Protein AF-A0A959JZF6-F1 (afdb_monomer_lite)

Radius of gyration: 12.71 Å; chains: 1; bounding box: 42×20×28 Å

Structure (mmCIF, N/CA/C/O backbone):
data_AF-A0A959JZF6-F1
#
_entry.id   AF-A0A959JZF6-F1
#
loop_
_atom_site.group_PDB
_atom_site.id
_atom_site.type_symbol
_atom_site.label_atom_id
_atom_site.label_alt_id
_atom_site.label_comp_id
_atom_site.label_asym_id
_atom_site.label_entity_id
_atom_site.label_seq_id
_atom_site.pdbx_PDB_ins_code
_atom_site.Cartn_x
_atom_site.Cartn_y
_atom_site.Cartn_z
_atom_site.occupancy
_atom_site.B_iso_or_equiv
_atom_site.auth_seq_id
_atom_site.auth_comp_id
_atom_site.auth_asym_id
_atom_site.auth_atom_id
_atom_site.pdbx_PDB_model_num
ATOM 1 N N . MET A 1 1 ? -30.103 7.451 -3.116 1.00 41.91 1 MET A N 1
ATOM 2 C CA . MET A 1 1 ? -29.171 6.517 -2.437 1.00 41.91 1 MET A CA 1
ATOM 3 C C . MET A 1 1 ? -27.735 7.002 -2.609 1.00 41.91 1 MET A C 1
ATOM 5 O O . MET A 1 1 ? -27.121 6.734 -3.634 1.00 41.91 1 MET A O 1
ATOM 9 N N . MET A 1 2 ? -27.181 7.733 -1.639 1.00 41.53 2 MET A N 1
ATOM 10 C CA . MET A 1 2 ? -25.742 8.025 -1.640 1.00 41.53 2 MET A CA 1
ATOM 11 C C . MET A 1 2 ? -25.003 6.763 -1.193 1.00 41.53 2 MET A C 1
ATOM 13 O O . MET A 1 2 ? -25.039 6.400 -0.017 1.00 41.53 2 MET A O 1
ATOM 17 N N . ARG A 1 3 ? -24.356 6.060 -2.129 1.00 49.72 3 ARG A N 1
ATOM 18 C CA . ARG A 1 3 ? -23.447 4.964 -1.779 1.00 49.72 3 ARG A CA 1
ATOM 19 C C . ARG A 1 3 ? -22.342 5.557 -0.909 1.00 49.72 3 ARG A C 1
ATOM 21 O O . ARG A 1 3 ? -21.547 6.357 -1.397 1.00 49.72 3 ARG A O 1
ATOM 28 N N . LYS A 1 4 ? -22.291 5.188 0.376 1.00 53.16 4 LYS A N 1
ATOM 29 C CA . LYS A 1 4 ? -21.141 5.496 1.233 1.00 53.16 4 LYS A CA 1
ATOM 30 C C . LYS A 1 4 ? -19.923 4.859 0.571 1.00 53.16 4 LYS A C 1
ATOM 32 O O . LYS A 1 4 ? -19.732 3.648 0.649 1.00 53.16 4 LYS A O 1
ATOM 37 N N . ARG A 1 5 ? -19.138 5.657 -0.158 1.00 58.56 5 ARG A N 1
ATOM 38 C CA . ARG A 1 5 ? -17.901 5.184 -0.774 1.00 58.56 5 ARG A CA 1
ATOM 39 C C . ARG A 1 5 ? -16.990 4.783 0.378 1.00 58.56 5 ARG A C 1
ATOM 41 O O . ARG A 1 5 ? -16.616 5.621 1.199 1.00 58.56 5 ARG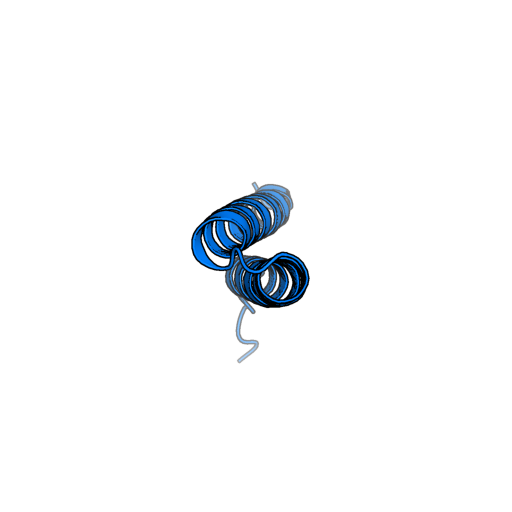 A O 1
ATOM 48 N N . SER A 1 6 ? -16.694 3.495 0.495 1.00 62.81 6 SER A N 1
ATOM 49 C CA . SER A 1 6 ? -15.775 2.996 1.507 1.00 62.81 6 SER A CA 1
ATOM 50 C C . SER A 1 6 ? -14.390 3.570 1.204 1.00 62.81 6 SER A C 1
ATOM 52 O O . SER A 1 6 ? -13.679 3.097 0.322 1.00 62.81 6 SER A O 1
ATOM 54 N N . LYS A 1 7 ? -14.001 4.624 1.934 1.00 73.88 7 LYS A N 1
ATOM 55 C CA . LYS A 1 7 ? -12.697 5.298 1.775 1.00 73.88 7 LYS A CA 1
ATOM 56 C C . LYS A 1 7 ? -11.518 4.327 1.938 1.00 73.88 7 LYS A C 1
ATOM 58 O O . LYS A 1 7 ? -10.465 4.531 1.353 1.00 73.88 7 LYS A O 1
ATOM 63 N N . THR A 1 8 ? -11.740 3.215 2.642 1.00 79.94 8 THR A N 1
ATOM 64 C CA . THR A 1 8 ? -10.796 2.097 2.758 1.00 79.94 8 THR A CA 1
ATOM 65 C C . THR A 1 8 ? -10.498 1.416 1.425 1.00 79.94 8 THR A C 1
ATOM 67 O O . THR A 1 8 ? -9.335 1.181 1.128 1.00 79.94 8 THR A O 1
ATOM 70 N N . GLY A 1 9 ? -11.514 1.151 0.595 1.00 86.19 9 GLY A N 1
ATOM 71 C CA . GLY A 1 9 ? -11.301 0.539 -0.721 1.00 86.19 9 GLY A CA 1
ATOM 72 C C . GLY A 1 9 ? -10.525 1.458 -1.665 1.00 86.19 9 GLY A C 1
ATOM 73 O O . GLY A 1 9 ? -9.699 0.990 -2.439 1.00 86.19 9 GLY A O 1
ATOM 74 N N . LEU A 1 10 ? -10.731 2.774 -1.541 1.00 87.56 10 LEU A N 1
ATOM 75 C CA . LEU A 1 10 ? -9.970 3.771 -2.294 1.00 87.56 10 LEU A CA 1
ATOM 76 C C . LEU A 1 10 ? -8.494 3.816 -1.862 1.00 87.56 10 LEU A C 1
ATOM 78 O O . LEU A 1 10 ? -7.619 3.887 -2.718 1.00 87.56 10 LEU A O 1
ATOM 82 N N . GLY A 1 11 ? -8.217 3.722 -0.556 1.00 91.12 11 GLY A N 1
ATOM 83 C CA . GLY A 1 11 ? -6.848 3.644 -0.034 1.00 91.12 11 GLY A CA 1
ATOM 84 C C . GLY A 1 11 ? -6.104 2.401 -0.523 1.00 91.12 11 GLY A C 1
ATOM 85 O O . GLY A 1 11 ? -4.975 2.510 -0.990 1.00 91.12 11 GLY A O 1
ATOM 86 N N . ILE A 1 12 ? -6.757 1.235 -0.497 1.00 92.62 12 ILE A N 1
ATOM 87 C CA . ILE A 1 12 ? -6.176 -0.020 -0.999 1.00 92.62 12 ILE A CA 1
ATOM 88 C C . ILE A 1 12 ? -5.902 0.068 -2.506 1.00 92.62 12 ILE A C 1
ATOM 90 O O . ILE A 1 12 ? -4.805 -0.269 -2.934 1.00 92.62 12 ILE A O 1
ATOM 94 N N . ALA A 1 13 ? -6.850 0.569 -3.306 1.00 93.38 13 ALA A N 1
ATOM 95 C CA . ALA A 1 13 ? -6.659 0.722 -4.751 1.00 93.38 13 ALA A CA 1
ATOM 96 C C . ALA A 1 13 ? -5.481 1.657 -5.089 1.00 93.38 13 ALA A C 1
ATOM 98 O O . ALA A 1 13 ? -4.673 1.338 -5.960 1.00 93.38 13 ALA A O 1
ATOM 99 N N . ALA A 1 14 ? -5.346 2.773 -4.365 1.00 93.44 14 ALA A N 1
ATOM 100 C CA . ALA A 1 14 ? -4.205 3.676 -4.510 1.00 93.44 14 ALA A CA 1
ATOM 101 C C . ALA A 1 14 ? -2.881 2.995 -4.120 1.00 93.44 14 ALA A C 1
ATOM 103 O O . ALA A 1 14 ? -1.894 3.096 -4.846 1.00 93.44 14 ALA A O 1
ATOM 104 N N . GLY A 1 15 ? -2.875 2.253 -3.010 1.00 94.50 15 GLY A N 1
ATOM 105 C CA . GLY A 1 15 ? -1.719 1.486 -2.551 1.00 94.50 15 GLY A CA 1
ATOM 106 C C . GLY A 1 15 ? -1.265 0.415 -3.546 1.00 94.50 15 GLY A C 1
ATOM 107 O O . GLY A 1 15 ? -0.072 0.294 -3.806 1.00 94.50 15 GLY A O 1
ATOM 108 N N . ILE A 1 16 ? -2.206 -0.308 -4.163 1.00 96.31 16 ILE A N 1
ATOM 109 C CA . ILE A 1 16 ? -1.919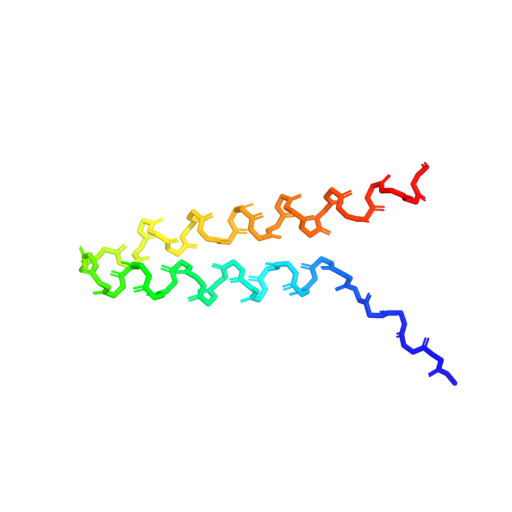 -1.290 -5.221 1.00 96.31 16 ILE A CA 1
ATOM 110 C C . ILE A 1 16 ? -1.310 -0.604 -6.445 1.00 96.31 16 ILE A C 1
ATOM 112 O O . ILE A 1 16 ? -0.305 -1.087 -6.960 1.00 96.31 16 ILE A O 1
ATOM 116 N N . GLY A 1 17 ? -1.874 0.519 -6.900 1.00 96.44 17 GLY A N 1
ATOM 117 C CA . GLY A 1 17 ? -1.353 1.247 -8.061 1.00 96.44 17 GLY A CA 1
ATOM 118 C C . GLY A 1 17 ? 0.092 1.712 -7.862 1.00 96.44 17 GLY A C 1
ATOM 119 O O . GLY A 1 17 ? 0.946 1.456 -8.709 1.00 96.44 17 GLY A O 1
ATOM 120 N N . ILE A 1 18 ? 0.383 2.320 -6.707 1.00 96.31 18 ILE A N 1
ATOM 121 C CA . ILE A 1 18 ? 1.733 2.790 -6.360 1.00 96.31 18 ILE A CA 1
ATOM 122 C C . ILE A 1 18 ? 2.691 1.606 -6.168 1.00 96.31 18 ILE A C 1
ATOM 124 O O . ILE A 1 18 ? 3.770 1.588 -6.754 1.00 96.31 18 ILE A O 1
ATOM 128 N N . GLY A 1 19 ? 2.292 0.596 -5.389 1.00 96.44 19 GLY A N 1
ATOM 129 C CA . GLY A 1 19 ? 3.116 -0.586 -5.123 1.00 96.44 19 GLY A CA 1
ATOM 130 C C . GLY A 1 19 ? 3.436 -1.384 -6.387 1.00 96.44 19 GLY A C 1
ATOM 131 O O . GLY A 1 19 ? 4.551 -1.870 -6.538 1.00 96.44 19 GLY A O 1
ATOM 132 N N . THR A 1 20 ? 2.499 -1.455 -7.335 1.00 96.88 20 THR A N 1
ATOM 133 C CA . THR A 1 20 ? 2.724 -2.105 -8.633 1.00 96.88 20 THR A CA 1
ATOM 134 C C . THR A 1 20 ? 3.685 -1.294 -9.498 1.00 96.88 20 THR A C 1
ATOM 136 O O . THR A 1 20 ? 4.608 -1.871 -10.061 1.00 96.88 20 THR A O 1
ATOM 139 N N . ALA A 1 21 ? 3.533 0.034 -9.572 1.00 97.00 21 ALA A N 1
ATOM 140 C CA . ALA A 1 21 ? 4.440 0.883 -10.346 1.00 97.00 21 ALA A CA 1
ATOM 141 C C . ALA A 1 21 ? 5.892 0.789 -9.840 1.00 97.00 21 ALA A C 1
ATOM 143 O O . ALA A 1 21 ? 6.813 0.611 -10.635 1.00 97.00 21 ALA A O 1
ATOM 144 N N . ILE A 1 22 ? 6.090 0.840 -8.518 1.00 96.94 22 ILE A N 1
ATOM 145 C CA . ILE A 1 22 ? 7.418 0.699 -7.901 1.00 96.94 22 ILE A CA 1
ATOM 146 C C . ILE A 1 22 ? 7.935 -0.737 -8.051 1.00 96.94 22 ILE A C 1
ATOM 148 O O . ILE A 1 22 ? 9.102 -0.943 -8.377 1.00 96.94 22 ILE A O 1
ATOM 152 N N . GLY A 1 23 ? 7.075 -1.735 -7.855 1.00 97.12 23 GLY A N 1
ATOM 153 C CA . GLY A 1 23 ? 7.427 -3.145 -7.998 1.00 97.12 23 GLY A CA 1
ATOM 154 C C . GLY A 1 23 ? 7.898 -3.503 -9.404 1.00 97.12 23 GLY A C 1
ATOM 155 O O . GLY A 1 23 ? 8.878 -4.224 -9.543 1.00 97.12 23 GLY A O 1
ATOM 156 N N . VAL A 1 24 ? 7.254 -2.951 -10.436 1.00 96.81 24 VAL A N 1
ATOM 157 C CA . VAL A 1 24 ? 7.686 -3.096 -11.835 1.00 96.81 24 VAL A CA 1
ATOM 158 C C . VAL A 1 24 ? 8.999 -2.350 -12.078 1.00 96.81 24 VAL A C 1
ATOM 160 O O . VAL A 1 24 ? 9.903 -2.905 -12.687 1.00 96.81 24 VAL A O 1
ATOM 163 N N . ALA A 1 25 ? 9.149 -1.127 -11.561 1.00 97.25 25 ALA A N 1
ATOM 164 C CA . ALA A 1 25 ? 10.380 -0.348 -11.723 1.00 97.25 25 ALA A CA 1
ATOM 165 C C . ALA A 1 25 ? 11.607 -0.965 -11.022 1.00 97.25 25 ALA A C 1
ATOM 167 O O . ALA A 1 25 ? 12.739 -0.643 -11.372 1.00 97.25 25 ALA A O 1
ATOM 168 N N . THR A 1 26 ? 11.389 -1.821 -10.022 1.00 96.62 26 THR A N 1
ATOM 169 C CA . THR A 1 26 ? 12.443 -2.458 -9.213 1.00 96.62 26 THR A CA 1
ATOM 170 C C . THR A 1 26 ? 12.569 -3.963 -9.454 1.00 96.62 26 THR A C 1
ATOM 172 O O . THR A 1 26 ? 13.319 -4.621 -8.736 1.00 96.62 26 THR A O 1
ATOM 175 N N . ASP A 1 27 ? 11.827 -4.513 -10.422 1.00 95.25 27 ASP A N 1
ATOM 176 C CA . ASP A 1 27 ? 11.746 -5.954 -10.713 1.00 95.25 27 ASP A CA 1
ATOM 177 C C . ASP A 1 27 ? 11.380 -6.817 -9.479 1.00 95.25 27 ASP A C 1
ATOM 179 O O . ASP A 1 27 ? 11.690 -8.002 -9.379 1.00 95.25 27 ASP A O 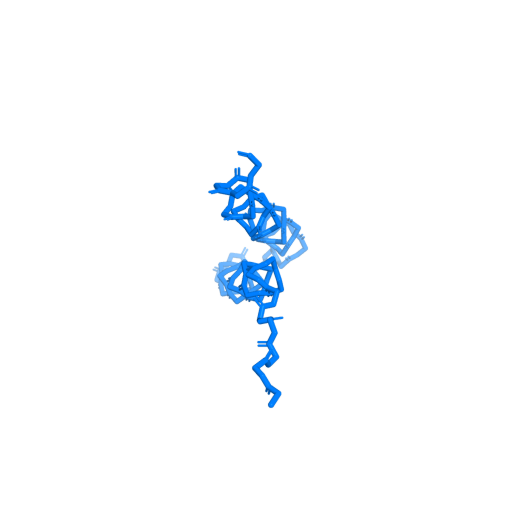1
ATOM 183 N N . ASN A 1 28 ? 10.702 -6.218 -8.492 1.00 96.19 28 ASN A N 1
ATOM 184 C CA . ASN A 1 28 ? 10.320 -6.872 -7.242 1.00 96.19 28 ASN A CA 1
ATOM 185 C C . ASN A 1 28 ? 8.871 -6.551 -6.860 1.00 96.19 28 ASN A C 1
ATOM 187 O O . ASN A 1 28 ? 8.567 -5.870 -5.874 1.00 96.19 28 ASN A O 1
ATOM 191 N N . ILE A 1 29 ? 7.952 -7.066 -7.676 1.00 95.06 29 ILE A N 1
ATOM 192 C CA . ILE A 1 29 ? 6.512 -6.845 -7.517 1.00 95.06 29 ILE A CA 1
ATOM 193 C C . ILE A 1 29 ? 6.000 -7.446 -6.209 1.00 95.06 29 ILE A C 1
ATOM 195 O O . ILE A 1 29 ? 5.201 -6.809 -5.535 1.00 95.06 29 ILE A O 1
ATOM 199 N N . ALA A 1 30 ? 6.460 -8.634 -5.809 1.00 94.94 30 ALA A N 1
ATOM 200 C CA . ALA A 1 30 ? 5.959 -9.303 -4.608 1.00 94.94 30 ALA A CA 1
ATOM 201 C C . ALA A 1 30 ? 6.176 -8.460 -3.338 1.00 94.94 30 ALA A C 1
ATOM 203 O O . ALA A 1 30 ? 5.252 -8.282 -2.537 1.00 94.94 30 ALA A O 1
ATOM 204 N N . LEU A 1 31 ? 7.375 -7.890 -3.184 1.00 96.12 31 LEU A N 1
ATOM 205 C CA . LEU A 1 31 ? 7.721 -7.080 -2.022 1.00 96.12 31 LEU A CA 1
ATOM 206 C C . LEU A 1 31 ? 6.933 -5.764 -2.031 1.00 96.12 31 LEU A C 1
ATOM 208 O O . LEU A 1 31 ? 6.208 -5.475 -1.074 1.00 96.12 31 LEU A O 1
ATOM 212 N N . TRP A 1 32 ? 6.991 -5.010 -3.131 1.00 96.25 32 TRP A N 1
ATOM 213 C CA . TRP A 1 32 ? 6.356 -3.692 -3.218 1.00 96.25 32 TRP A CA 1
ATOM 214 C C . TRP A 1 32 ? 4.829 -3.730 -3.300 1.00 96.25 32 TRP A C 1
ATOM 216 O O . TRP A 1 32 ? 4.177 -2.803 -2.817 1.00 96.25 32 TRP A O 1
ATOM 226 N N . LEU A 1 33 ? 4.235 -4.804 -3.822 1.00 95.62 33 LEU A N 1
ATOM 227 C CA . LEU A 1 33 ? 2.787 -5.002 -3.799 1.00 95.62 33 LEU A CA 1
ATOM 228 C C . LEU A 1 33 ? 2.287 -5.231 -2.369 1.00 95.62 33 LEU A C 1
ATOM 230 O O . LEU A 1 33 ? 1.296 -4.617 -1.973 1.00 95.62 33 LEU A O 1
ATOM 234 N N . SER A 1 34 ? 2.991 -6.046 -1.570 1.00 95.69 34 SER A N 1
ATOM 235 C CA . SER A 1 34 ? 2.635 -6.251 -0.157 1.00 95.69 34 SER A CA 1
ATOM 236 C C . SER A 1 34 ? 2.719 -4.941 0.638 1.00 95.69 34 SER A C 1
ATOM 238 O O . SER A 1 34 ? 1.788 -4.598 1.372 1.00 95.69 34 SER A O 1
ATOM 240 N N . VAL A 1 35 ? 3.780 -4.157 0.406 1.00 95.94 35 VAL A N 1
ATOM 241 C CA . VAL A 1 35 ? 3.987 -2.840 1.022 1.00 95.94 35 VAL A CA 1
ATOM 242 C C . VAL A 1 35 ? 2.896 -1.867 0.585 1.00 95.94 35 VAL A C 1
ATOM 244 O O . VAL A 1 35 ? 2.293 -1.207 1.430 1.00 95.94 35 VAL A O 1
ATOM 247 N N . GLY A 1 36 ? 2.586 -1.810 -0.711 1.00 95.31 36 GLY A N 1
ATOM 248 C CA . GLY A 1 36 ? 1.543 -0.951 -1.266 1.00 95.31 36 GLY A CA 1
ATOM 249 C C . GLY A 1 36 ? 0.161 -1.254 -0.689 1.00 95.31 36 GLY A C 1
ATOM 250 O O . GLY A 1 36 ? -0.548 -0.336 -0.273 1.00 95.31 36 GLY A O 1
ATOM 251 N N . ILE A 1 37 ? -0.209 -2.533 -0.580 1.00 94.50 37 ILE A N 1
ATOM 252 C CA . ILE A 1 37 ? -1.476 -2.957 0.035 1.00 94.50 37 ILE A CA 1
ATOM 253 C C . ILE A 1 37 ? -1.507 -2.591 1.524 1.00 94.50 37 ILE A C 1
ATOM 255 O O . ILE A 1 37 ? -2.505 -2.030 1.983 1.00 94.50 37 ILE A O 1
ATOM 259 N N . ALA A 1 38 ? -0.430 -2.854 2.271 1.00 93.94 38 ALA A N 1
ATOM 260 C CA . ALA A 1 38 ? -0.341 -2.524 3.694 1.00 93.94 38 ALA A CA 1
ATOM 261 C C . ALA A 1 38 ? -0.467 -1.011 3.941 1.00 93.94 38 ALA A C 1
ATOM 263 O O . ALA A 1 38 ? -1.254 -0.589 4.793 1.00 93.9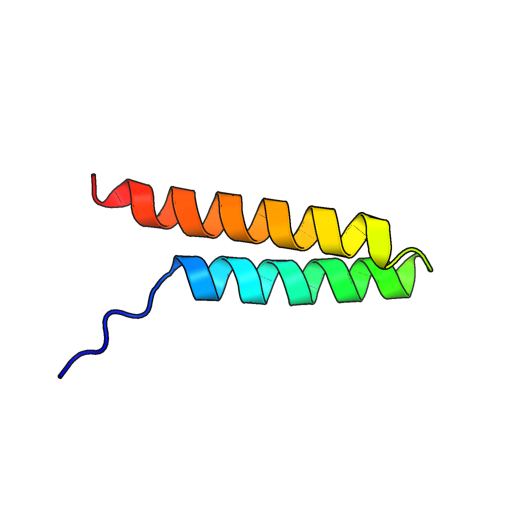4 38 ALA A O 1
ATOM 264 N N . LEU A 1 39 ? 0.230 -0.184 3.152 1.00 93.50 39 LEU A N 1
ATOM 265 C CA . LEU A 1 39 ? 0.130 1.277 3.221 1.00 93.50 39 LEU A CA 1
ATOM 266 C C . LEU A 1 39 ? -1.273 1.760 2.842 1.00 93.50 39 LEU A C 1
ATOM 268 O O . LEU A 1 39 ? -1.872 2.562 3.558 1.00 93.50 39 LEU A O 1
ATOM 272 N N . GLY A 1 40 ? -1.824 1.247 1.742 1.00 92.81 40 GLY A N 1
ATOM 273 C CA . GLY A 1 40 ? -3.158 1.601 1.265 1.00 92.81 40 GLY A CA 1
ATOM 274 C C . GLY A 1 40 ? -4.259 1.248 2.265 1.00 92.81 40 GLY A C 1
ATOM 275 O O . GLY A 1 40 ? -5.176 2.044 2.498 1.00 92.81 40 GLY A O 1
ATOM 276 N N . ALA A 1 41 ? -4.145 0.093 2.922 1.00 90.81 41 ALA A N 1
ATOM 277 C CA . ALA A 1 41 ? -5.037 -0.326 3.995 1.00 90.81 41 ALA A CA 1
ATOM 278 C C . ALA A 1 41 ? -4.850 0.521 5.266 1.00 90.81 41 ALA A C 1
ATOM 280 O O . ALA A 1 41 ? -5.842 0.936 5.869 1.00 90.81 41 ALA A O 1
ATOM 281 N N . ALA A 1 42 ? -3.613 0.839 5.659 1.00 90.25 42 ALA A N 1
ATOM 282 C CA . ALA A 1 42 ? -3.322 1.696 6.812 1.00 90.25 42 ALA A CA 1
ATOM 283 C C . ALA A 1 42 ? -3.878 3.117 6.621 1.00 90.25 42 ALA A C 1
ATOM 285 O O . ALA A 1 42 ? -4.572 3.645 7.489 1.00 90.25 42 ALA A O 1
ATOM 286 N N . ILE A 1 43 ? -3.665 3.721 5.453 1.00 88.12 43 ILE A N 1
ATOM 287 C CA . ILE A 1 43 ? -4.194 5.049 5.116 1.00 88.12 43 ILE A CA 1
ATOM 288 C C . ILE A 1 43 ? -5.725 4.994 5.006 1.00 88.12 43 ILE A C 1
ATOM 290 O O . ILE A 1 43 ? -6.436 5.794 5.616 1.00 88.12 43 ILE A O 1
ATOM 294 N N . GLY A 1 44 ? -6.256 4.003 4.287 1.00 85.00 44 GLY A N 1
ATOM 295 C CA . GLY A 1 44 ? -7.693 3.807 4.096 1.00 85.00 44 GLY A CA 1
ATOM 296 C C . GLY A 1 44 ? -8.468 3.474 5.380 1.00 85.00 44 GLY A C 1
ATOM 297 O O . GLY A 1 44 ? -9.676 3.730 5.454 1.00 85.00 44 GLY A O 1
ATOM 298 N N . SER A 1 45 ? -7.800 2.915 6.392 1.00 81.69 45 SER A N 1
ATOM 299 C CA . SER A 1 45 ? -8.355 2.669 7.729 1.00 81.69 45 SER A CA 1
ATOM 300 C C . SER A 1 45 ? -8.237 3.901 8.628 1.00 81.69 45 SER A C 1
ATOM 302 O O . SER A 1 45 ? -9.241 4.300 9.211 1.00 81.69 45 SER A O 1
ATOM 304 N N . ARG A 1 46 ? -7.090 4.594 8.653 1.00 76.06 46 ARG A N 1
ATOM 305 C CA . ARG A 1 46 ? -6.901 5.857 9.397 1.00 76.06 46 ARG A CA 1
ATOM 306 C C . ARG A 1 46 ? -7.851 6.96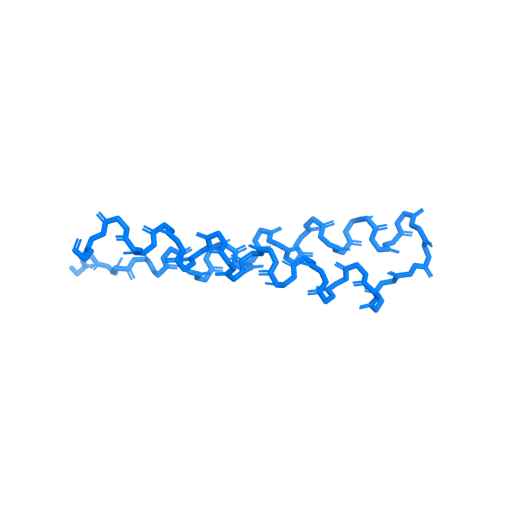8 8.943 1.0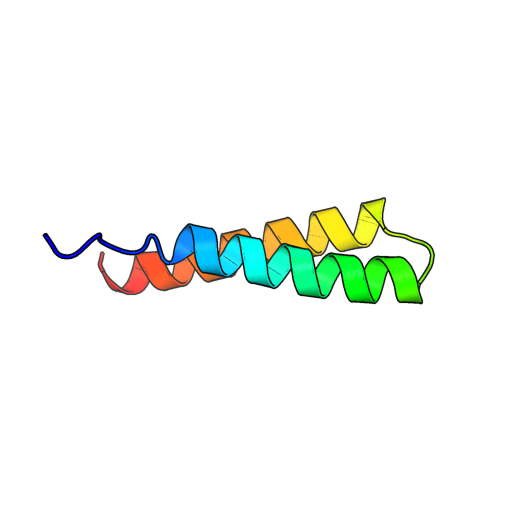0 76.06 46 ARG A C 1
ATOM 308 O O . ARG A 1 46 ? -8.375 7.710 9.769 1.00 76.06 46 ARG A O 1
ATOM 315 N N . ILE A 1 47 ? -8.135 7.059 7.642 1.00 68.25 47 ILE A N 1
ATOM 316 C CA . ILE A 1 47 ? -9.120 8.012 7.100 1.00 68.25 47 ILE A CA 1
ATOM 317 C C . ILE A 1 47 ? -10.551 7.645 7.539 1.00 68.25 47 ILE A C 1
ATOM 319 O O . ILE A 1 47 ? -11.396 8.531 7.673 1.00 68.25 47 ILE A O 1
ATOM 323 N N . LYS A 1 48 ? -10.830 6.361 7.808 1.00 58.69 48 LYS A N 1
ATOM 324 C CA . LYS A 1 48 ? -12.075 5.916 8.460 1.00 58.69 48 LYS A CA 1
ATOM 325 C C . LYS A 1 48 ? -12.110 6.295 9.945 1.00 58.69 48 LYS A C 1
ATOM 327 O O . LYS A 1 48 ? -13.176 6.634 10.444 1.00 58.69 48 LYS A O 1
ATOM 332 N N . THR A 1 49 ? -10.963 6.290 10.623 1.00 52.59 49 THR A N 1
ATOM 333 C CA . THR A 1 49 ? -10.830 6.606 12.057 1.00 52.59 49 THR A CA 1
ATOM 334 C C . THR A 1 49 ? -11.078 8.083 12.396 1.00 52.59 49 THR A C 1
ATOM 336 O O . THR A 1 49 ? -11.348 8.395 13.543 1.00 52.59 49 THR A O 1
ATOM 339 N N . ARG A 1 50 ? -11.118 9.002 11.419 1.00 49.84 50 ARG A N 1
ATOM 340 C CA . ARG A 1 50 ? -11.589 10.394 11.626 1.00 49.84 50 ARG A CA 1
ATOM 341 C C . ARG A 1 50 ? -13.118 10.525 11.817 1.00 49.84 50 ARG A C 1
ATOM 343 O O . ARG A 1 50 ? -13.629 11.640 11.794 1.00 49.84 50 ARG A O 1
ATOM 350 N N . GLN A 1 51 ? -13.843 9.410 11.948 1.00 48.97 51 GLN A N 1
ATOM 351 C CA . GLN A 1 51 ? -15.272 9.348 12.295 1.00 48.97 51 GLN A CA 1
ATOM 352 C C . GLN A 1 51 ? -15.560 8.374 13.459 1.00 48.97 51 GLN A C 1
ATOM 354 O O . GLN A 1 51 ? -16.681 7.878 13.565 1.00 48.97 51 GLN A O 1
ATOM 359 N N . GLN A 1 52 ? -14.561 8.062 14.293 1.00 45.81 52 GLN A N 1
ATOM 360 C CA . GLN A 1 52 ? -14.811 7.537 15.641 1.00 45.81 52 GLN A CA 1
ATOM 361 C C . GLN A 1 52 ? -14.859 8.706 16.617 1.00 45.81 52 GLN A C 1
ATOM 363 O O . GLN A 1 52 ? -13.997 9.602 16.470 1.00 45.81 52 GLN A O 1
#

pLDDT: mean 83.3, std 17.94, range [41.53, 97.25]

Sequence (52 aa):
MMRKRSKTGLGIAAGIGIGTAIGVATDNIALWLSVGIALGAAIGSRIKTRQQ

Foldseek 3Di:
DPDPPQLLVVLQVQLQVQLCVVCVVVVHSPVSNVVSNVRSNVVSVVVVVVVD

Secondary structure (DSSP, 8-state):
------HHHHHHHHHHHHHHHHHHHTT-HHHHHHHHHHHHHHHHHHHHHTT-